Protein AF-A0A353BKC1-F1 (afdb_monomer)

Nearest PDB structures (foldseek):
  6fh1-assembly1_B  TM=9.713E-01  e=7.044E-13  Geobacillus stearothermophilus
  6tv6-assembly1_B-2  TM=9.587E-01  e=7.044E-13  Bacillus subtilis subsp. subtilis str. 168
  6fh3-assembly1_A  TM=9.580E-01  e=8.838E-13  Geobacillus stearothermophilus
  6fh3-assembly1_B  TM=9.416E-01  e=2.190E-12  Geobacillus stearothermophilus
  6tv6-assembly1_C-2  TM=9.578E-01  e=3.448E-12  Bacillus subtilis subsp. subtilis str. 168

Sequence (159 aa):
MKAMVQVGMTVRGLYGESSEVAGHLFQISNRTSLGSTELEIIESVERAGRHLLESEVRARETLMEQAGRETEDKVWRALGILGSARVLNSEEFLNLSSAVRMGLSLGLIQSPGLGVLNELLVLTQPAHLQLYCDQAMEARERDIKRAEIVRERIKGWIT

Secondary structure (DSSP, 8-state):
-HHHHHTTEEEEESSSSTT--GGG-EEEEE---SSS-HHHHHHHHHHHHHHHHHHHHHHHHHHHHHHHHHHHHHHHHHHHHHHH-SS--HHHHHHHHHHHHHHHHTT-S--S-THHHHHHHHHTSHHHHHHHHTS---HHHHHHHHHHHHHHHHTTS--

Structure (mmCIF, N/CA/C/O backbone):
data_AF-A0A353BKC1-F1
#
_entry.id   AF-A0A353BKC1-F1
#
loop_
_atom_site.group_PDB
_atom_site.id
_atom_site.type_symbol
_atom_site.label_atom_id
_atom_site.label_alt_id
_atom_site.label_comp_id
_atom_site.label_asym_id
_atom_site.label_entity_id
_atom_site.label_seq_id
_atom_site.pdbx_PDB_ins_code
_atom_site.Cartn_x
_atom_site.Cartn_y
_atom_site.Cartn_z
_atom_site.occupancy
_atom_site.B_iso_or_equiv
_atom_site.auth_seq_id
_atom_site.auth_comp_id
_atom_site.auth_asym_id
_atom_site.auth_atom_id
_atom_site.pdbx_PDB_model_num
ATOM 1 N N . MET A 1 1 ? -7.872 13.779 9.836 1.00 59.84 1 MET A N 1
ATOM 2 C CA . MET A 1 1 ? -6.516 13.824 10.441 1.00 59.84 1 MET A CA 1
ATOM 3 C C . MET A 1 1 ? -6.358 14.833 11.583 1.00 59.84 1 MET A C 1
ATOM 5 O O . MET A 1 1 ? -5.848 14.427 12.616 1.00 59.84 1 MET A O 1
ATOM 9 N N . LYS A 1 2 ? -6.817 16.096 11.482 1.00 62.69 2 LYS A N 1
ATOM 10 C CA . LYS A 1 2 ? -6.703 17.083 12.588 1.00 62.69 2 LYS A CA 1
ATOM 11 C C . LYS A 1 2 ? -7.303 16.611 13.926 1.00 62.69 2 LYS A C 1
ATOM 13 O O . LYS A 1 2 ? -6.714 16.866 14.968 1.00 62.69 2 LYS A O 1
ATOM 18 N N . ALA A 1 3 ? -8.402 15.853 13.880 1.00 69.62 3 ALA A N 1
ATOM 19 C CA . ALA A 1 3 ? -9.011 15.244 15.064 1.00 69.62 3 ALA A CA 1
ATOM 20 C C . ALA A 1 3 ? -8.051 14.306 15.824 1.00 69.62 3 ALA A C 1
ATOM 22 O O . ALA A 1 3 ? -8.040 14.324 17.043 1.00 69.62 3 ALA A O 1
ATOM 23 N N . MET A 1 4 ? -7.185 13.554 15.129 1.00 73.75 4 MET A N 1
ATOM 24 C CA . MET A 1 4 ? -6.221 12.636 15.762 1.00 73.75 4 MET A CA 1
ATOM 25 C C . MET A 1 4 ? -5.134 13.381 16.542 1.00 73.75 4 MET A C 1
ATOM 27 O O . MET A 1 4 ? -4.729 12.952 17.616 1.00 73.75 4 MET A O 1
ATOM 31 N N . VAL A 1 5 ? -4.709 14.541 16.037 1.00 73.06 5 VAL A N 1
ATOM 32 C CA . VAL A 1 5 ? -3.741 15.398 16.737 1.00 73.06 5 VAL A CA 1
ATOM 33 C C . VAL A 1 5 ? -4.344 15.964 18.027 1.00 73.06 5 VAL A C 1
ATOM 35 O O . VAL A 1 5 ? -3.637 16.099 19.021 1.00 73.06 5 VAL A O 1
ATOM 38 N N . GLN A 1 6 ? -5.652 16.245 18.038 1.00 68.06 6 GLN A N 1
ATOM 39 C CA . GLN A 1 6 ? -6.363 16.742 19.223 1.00 68.06 6 GLN A CA 1
ATOM 40 C C . GLN A 1 6 ? -6.519 15.680 20.322 1.00 68.06 6 GLN A C 1
ATOM 42 O O . GLN A 1 6 ? -6.541 16.043 21.493 1.00 68.06 6 GLN A O 1
ATOM 47 N N . VAL A 1 7 ? -6.556 14.388 19.975 1.00 71.94 7 VAL A N 1
ATOM 48 C CA . VAL A 1 7 ? -6.544 13.270 20.945 1.00 71.94 7 VAL A CA 1
ATOM 49 C C . VAL A 1 7 ? -5.134 12.743 21.257 1.00 71.94 7 VAL A C 1
ATOM 51 O O . VAL A 1 7 ? -4.974 11.630 21.746 1.00 71.94 7 VAL A O 1
ATOM 54 N N . GLY A 1 8 ? -4.089 13.539 21.001 1.00 77.19 8 GLY A N 1
ATOM 55 C CA . GLY A 1 8 ? -2.720 13.209 21.417 1.00 77.19 8 GLY A CA 1
ATOM 56 C C . GLY A 1 8 ? -2.015 12.158 20.554 1.00 77.19 8 GLY A C 1
ATOM 57 O O . GLY A 1 8 ? -1.004 11.594 20.980 1.00 77.19 8 GLY A O 1
ATOM 58 N N . MET A 1 9 ? -2.508 11.907 19.338 1.00 85.12 9 MET A N 1
ATOM 59 C CA . MET A 1 9 ? -1.874 11.003 18.377 1.00 85.12 9 MET A CA 1
ATOM 60 C C . MET A 1 9 ? -0.996 11.765 17.383 1.00 85.12 9 MET A C 1
ATOM 62 O O . MET A 1 9 ? -1.285 12.895 16.977 1.00 85.12 9 MET A O 1
ATOM 66 N N . THR A 1 10 ? 0.079 11.119 16.947 1.00 86.25 10 THR A N 1
ATOM 67 C CA . THR A 1 10 ? 0.912 11.565 15.830 1.00 86.25 10 THR A CA 1
ATOM 68 C C . THR A 1 10 ? 0.568 10.738 14.601 1.00 86.25 10 THR A C 1
ATOM 70 O O . THR A 1 10 ? 0.450 9.520 14.684 1.00 86.25 10 THR A O 1
ATOM 73 N N . VAL A 1 11 ? 0.396 11.405 13.460 1.00 86.12 11 VAL A N 1
ATOM 74 C CA . VAL A 1 11 ? 0.101 10.765 12.174 1.00 86.12 11 VAL A CA 1
ATOM 75 C C . VAL A 1 11 ? 1.206 11.137 11.195 1.00 86.12 11 VAL A C 1
ATOM 77 O O . VAL A 1 11 ? 1.494 12.323 11.026 1.00 86.12 11 VAL A O 1
ATOM 80 N N . ARG A 1 12 ? 1.821 10.138 10.560 1.00 85.00 12 ARG A N 1
ATOM 81 C CA . ARG A 1 12 ? 2.886 10.316 9.562 1.00 85.00 12 ARG A CA 1
ATOM 82 C C . ARG A 1 12 ? 2.658 9.388 8.371 1.00 85.00 12 ARG A C 1
ATOM 84 O O . ARG A 1 12 ? 2.126 8.297 8.545 1.00 85.00 12 ARG A O 1
ATOM 91 N N . GLY A 1 13 ? 3.069 9.800 7.173 1.00 85.81 13 GLY A N 1
ATOM 92 C CA . GLY A 1 13 ? 3.174 8.882 6.038 1.00 85.81 13 GLY A CA 1
ATOM 93 C C . GLY A 1 13 ? 4.199 7.781 6.308 1.00 85.81 13 GLY A C 1
ATOM 94 O O . GLY A 1 13 ? 5.264 8.053 6.861 1.00 85.81 13 GLY A O 1
ATOM 95 N N . LEU A 1 14 ? 3.864 6.545 5.945 1.00 84.88 14 LEU A N 1
ATOM 96 C CA . LEU A 1 14 ? 4.765 5.399 6.085 1.00 84.88 14 LEU A CA 1
ATOM 97 C C . LEU A 1 14 ? 5.839 5.387 4.988 1.00 84.88 14 LEU A C 1
ATOM 99 O O . LEU A 1 14 ? 6.981 5.022 5.247 1.00 84.88 14 LEU A O 1
ATOM 103 N N . TYR A 1 15 ? 5.463 5.808 3.780 1.00 81.69 15 TYR A N 1
ATOM 104 C CA . TYR A 1 15 ? 6.346 5.932 2.626 1.00 81.69 15 TYR A CA 1
ATOM 105 C C . TYR A 1 15 ? 6.275 7.349 2.049 1.00 81.69 15 TYR A C 1
ATOM 107 O O . TYR A 1 15 ? 5.244 8.017 2.159 1.00 81.69 15 TYR A O 1
ATOM 115 N N . GLY A 1 16 ? 7.365 7.770 1.408 1.00 70.81 16 GLY A N 1
ATOM 116 C CA . GLY A 1 16 ? 7.554 9.125 0.889 1.00 70.81 16 GLY A CA 1
ATOM 117 C C . GLY A 1 16 ? 8.585 9.914 1.696 1.00 70.81 16 GLY A C 1
ATOM 118 O O . GLY A 1 16 ? 8.870 9.609 2.858 1.00 70.81 16 GLY A O 1
ATOM 119 N N . GLU A 1 17 ? 9.172 10.922 1.058 1.00 63.47 17 GLU A N 1
ATOM 120 C CA . GLU A 1 17 ? 10.038 11.890 1.725 1.00 63.47 17 GLU A CA 1
ATOM 121 C C . GLU A 1 17 ? 9.201 13.108 2.151 1.00 63.47 17 GLU A C 1
ATOM 123 O O . GLU A 1 17 ? 8.350 13.598 1.414 1.00 63.47 17 GLU A O 1
ATOM 128 N N . SER A 1 18 ? 9.452 13.636 3.352 1.00 59.84 18 SER A N 1
ATOM 129 C CA . SER A 1 18 ? 8.775 14.838 3.873 1.00 59.84 18 SER A CA 1
ATOM 130 C C . SER A 1 18 ? 7.242 14.702 4.043 1.00 59.84 18 SER A C 1
ATOM 132 O O . SER A 1 18 ? 6.784 13.784 4.725 1.00 59.84 18 SER A O 1
ATOM 134 N N . SER A 1 19 ? 6.453 15.673 3.557 1.00 51.53 19 SER A N 1
ATOM 135 C CA . SER A 1 19 ? 5.002 15.803 3.787 1.00 51.53 19 SER A CA 1
ATOM 136 C C . SER A 1 19 ? 4.121 15.072 2.769 1.00 51.53 19 SER A C 1
ATOM 138 O O . SER A 1 19 ? 2.905 15.032 2.960 1.00 51.53 19 SER A O 1
ATOM 140 N N . GLU A 1 20 ? 4.695 14.526 1.696 1.00 63.66 20 GLU A N 1
ATOM 141 C CA . GLU A 1 20 ? 3.948 13.754 0.702 1.00 63.66 20 GLU A CA 1
ATOM 142 C C . GLU A 1 20 ? 3.862 12.289 1.130 1.00 63.66 20 GLU A C 1
ATOM 144 O O . GLU A 1 20 ? 4.868 11.625 1.380 1.00 63.66 20 GLU A O 1
ATOM 149 N N . VAL A 1 21 ? 2.633 11.788 1.264 1.00 74.75 21 VAL A N 1
ATOM 150 C CA . VAL A 1 21 ? 2.371 10.409 1.683 1.00 74.75 21 VAL A CA 1
ATOM 151 C C . VAL A 1 21 ? 2.160 9.550 0.446 1.00 74.75 21 VAL A C 1
ATOM 153 O O . VAL A 1 21 ? 1.062 9.515 -0.112 1.00 74.75 21 VAL A O 1
ATOM 156 N N . ALA A 1 22 ? 3.204 8.835 0.036 1.00 80.69 22 ALA A N 1
ATOM 157 C CA . ALA A 1 22 ? 3.135 7.938 -1.109 1.00 80.69 22 ALA A CA 1
ATOM 158 C C . ALA A 1 22 ? 2.288 6.695 -0.778 1.00 80.69 22 ALA A C 1
ATOM 160 O O . ALA A 1 22 ? 2.430 6.077 0.283 1.00 80.69 22 ALA A O 1
ATOM 161 N N . GLY A 1 23 ? 1.382 6.322 -1.685 1.00 83.12 23 GLY A N 1
ATOM 162 C CA . GLY A 1 23 ? 0.545 5.125 -1.557 1.00 83.12 23 GLY A CA 1
ATOM 163 C C . GLY A 1 23 ? -0.536 5.175 -0.471 1.00 83.12 23 GLY A C 1
ATOM 164 O O . GLY A 1 23 ? -1.130 4.141 -0.164 1.00 83.12 23 GLY A O 1
ATOM 165 N N . HIS A 1 24 ? -0.822 6.348 0.104 1.00 90.44 24 HIS A N 1
ATOM 166 C CA . HIS A 1 24 ? -1.856 6.540 1.135 1.00 90.44 24 HIS A CA 1
ATOM 167 C C . HIS A 1 24 ? -1.702 5.615 2.360 1.00 90.44 24 HIS A C 1
ATOM 169 O O . HIS A 1 24 ? -2.686 5.209 2.980 1.00 90.44 24 HIS A O 1
ATOM 175 N N . LEU A 1 25 ? -0.463 5.263 2.715 1.00 88.62 25 LEU A N 1
ATOM 176 C CA . LEU A 1 25 ? -0.153 4.456 3.894 1.00 88.62 25 LEU A CA 1
ATOM 177 C C . LEU A 1 25 ? 0.299 5.362 5.036 1.00 88.62 25 LEU A C 1
ATOM 179 O O . LEU A 1 25 ? 1.242 6.138 4.891 1.00 88.62 25 LEU A O 1
ATOM 183 N N . PHE A 1 26 ? -0.360 5.236 6.184 1.00 88.69 26 PHE A N 1
ATOM 184 C CA . PHE A 1 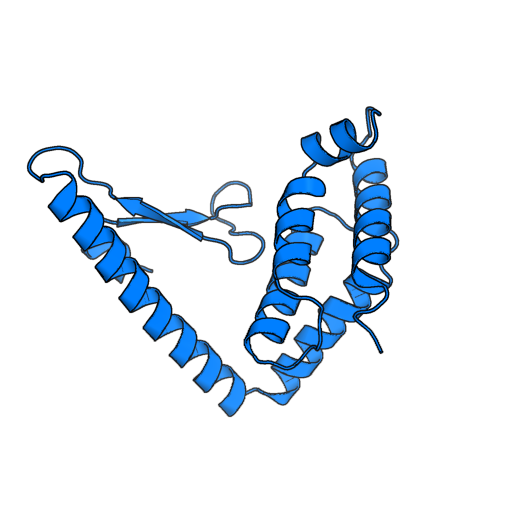26 ? -0.134 6.094 7.342 1.00 88.69 26 PHE A CA 1
ATOM 185 C C . PHE A 1 26 ? 0.262 5.269 8.564 1.00 88.69 26 PHE A C 1
ATOM 187 O O . PHE A 1 26 ? -0.289 4.198 8.813 1.00 88.69 26 PHE A O 1
ATOM 194 N N . GLN A 1 27 ? 1.186 5.809 9.349 1.00 88.81 27 GLN A N 1
ATOM 195 C CA . GLN A 1 27 ? 1.510 5.353 10.689 1.00 88.81 27 GLN A CA 1
ATOM 196 C C . GLN A 1 27 ? 0.853 6.285 11.705 1.00 88.81 27 GLN A C 1
ATOM 198 O O . GLN A 1 27 ? 0.970 7.510 11.612 1.00 88.81 27 GLN A O 1
ATOM 203 N N . ILE A 1 28 ? 0.181 5.689 12.686 1.00 88.25 28 ILE A N 1
ATOM 204 C CA . ILE A 1 28 ? -0.425 6.394 13.814 1.00 88.25 28 ILE A CA 1
ATOM 205 C C . ILE A 1 28 ? 0.276 5.910 15.078 1.00 88.25 28 ILE A C 1
ATOM 207 O O . ILE A 1 28 ? 0.411 4.704 15.283 1.00 88.25 28 ILE A O 1
ATOM 211 N N . SER A 1 29 ? 0.736 6.839 15.907 1.00 88.00 29 SER A N 1
ATOM 212 C CA . SER A 1 29 ? 1.437 6.533 17.155 1.00 88.00 29 SER A CA 1
ATOM 213 C C . SER A 1 29 ? 1.002 7.456 18.288 1.00 88.00 29 SER A C 1
ATOM 215 O O . SER A 1 29 ? 0.570 8.590 18.058 1.00 88.00 29 SER A O 1
ATOM 217 N N . ASN A 1 30 ? 1.135 6.986 19.529 1.00 89.50 30 ASN A N 1
ATOM 218 C CA . ASN A 1 30 ? 0.945 7.831 20.701 1.00 89.50 30 ASN A CA 1
ATOM 219 C C . ASN A 1 30 ? 2.047 8.897 20.771 1.00 89.50 30 ASN A C 1
ATOM 221 O O . ASN A 1 30 ? 3.202 8.651 20.420 1.00 89.50 30 ASN A O 1
ATOM 225 N N . ARG A 1 31 ? 1.693 10.097 21.238 1.00 81.81 31 ARG A N 1
ATOM 226 C CA . ARG A 1 31 ? 2.667 11.159 21.528 1.00 81.81 31 ARG A CA 1
ATOM 227 C C . ARG A 1 31 ? 3.066 11.207 23.005 1.00 81.81 31 ARG A C 1
ATOM 229 O O . ARG A 1 31 ? 4.171 11.639 23.317 1.00 81.81 31 ARG A O 1
ATOM 236 N N . THR A 1 32 ? 2.173 10.791 23.899 1.00 78.12 32 THR A N 1
ATOM 237 C CA . THR A 1 32 ? 2.363 10.876 25.354 1.00 78.12 32 THR A CA 1
ATOM 238 C C . THR A 1 32 ? 3.021 9.611 25.894 1.00 78.12 32 THR A C 1
ATOM 240 O O . THR A 1 32 ? 2.603 8.508 25.541 1.00 78.12 32 THR A O 1
ATOM 243 N N . SER A 1 33 ? 4.032 9.778 26.752 1.00 77.56 33 SER A N 1
ATOM 244 C CA . SER A 1 33 ? 4.756 8.682 27.416 1.00 77.56 33 SER A CA 1
ATOM 245 C C . SER A 1 33 ? 4.759 8.767 28.947 1.00 77.56 33 SER A C 1
ATOM 247 O O . SER A 1 33 ? 4.812 7.737 29.603 1.00 77.56 33 SER A O 1
ATOM 249 N N . LEU A 1 34 ? 4.697 9.967 29.532 1.00 82.56 34 LEU A N 1
ATOM 250 C CA . LEU A 1 34 ? 4.664 10.172 30.984 1.00 82.56 34 LEU A CA 1
ATOM 251 C C . LEU A 1 34 ? 3.256 10.554 31.443 1.00 82.56 34 LEU A C 1
ATOM 253 O O . LEU A 1 34 ? 2.583 11.343 30.782 1.00 82.56 34 LEU A O 1
ATOM 257 N N . GLY A 1 35 ? 2.843 10.041 32.605 1.00 86.00 35 GLY A N 1
ATOM 258 C CA . GLY A 1 35 ? 1.539 10.351 33.205 1.00 86.00 35 GLY A CA 1
ATOM 259 C C . GLY A 1 35 ? 0.371 9.518 32.670 1.00 86.00 35 GLY A C 1
ATOM 260 O O . GLY A 1 35 ? -0.778 9.840 32.955 1.00 86.00 35 GLY A O 1
ATOM 261 N N . SER A 1 36 ? 0.651 8.457 31.913 1.00 85.62 36 SER A N 1
ATOM 262 C CA . SER A 1 36 ? -0.326 7.447 31.497 1.00 85.62 36 SER A CA 1
ATOM 263 C C . SER A 1 36 ? 0.322 6.071 31.574 1.00 85.62 36 SER A C 1
ATOM 265 O O . SER A 1 36 ? 1.512 5.931 31.292 1.00 85.62 36 SER A O 1
ATOM 267 N N . THR A 1 37 ? -0.451 5.071 31.968 1.00 92.19 37 THR A N 1
ATOM 268 C CA . THR A 1 37 ? -0.025 3.668 31.943 1.00 92.19 37 THR A CA 1
ATOM 269 C C . THR A 1 37 ? 0.028 3.149 30.506 1.00 92.19 37 THR A C 1
ATOM 271 O O . THR A 1 37 ? -0.653 3.667 29.616 1.00 92.19 37 THR A O 1
ATOM 274 N N . GLU A 1 38 ? 0.798 2.092 30.256 1.00 91.94 38 GLU A N 1
ATOM 275 C CA . GLU A 1 38 ? 0.861 1.455 28.938 1.00 91.94 38 GLU A CA 1
ATOM 276 C C . GLU A 1 38 ? -0.517 0.963 28.478 1.00 91.94 38 GLU A C 1
ATOM 278 O O . GLU A 1 38 ? -0.842 1.069 27.297 1.00 91.94 38 GLU A O 1
ATOM 283 N N . LEU A 1 39 ? -1.350 0.485 29.409 1.00 93.44 39 LEU A N 1
ATOM 284 C CA . LEU A 1 39 ? -2.708 0.038 29.109 1.00 93.44 39 LEU A CA 1
ATOM 285 C C . LEU A 1 39 ? -3.580 1.193 28.595 1.00 93.44 39 LEU A C 1
ATOM 287 O O . LEU A 1 39 ? -4.211 1.065 27.549 1.00 93.44 39 LEU A O 1
ATOM 291 N N . GLU A 1 40 ? -3.559 2.345 29.269 1.00 90.50 40 GLU A N 1
ATOM 292 C CA . GLU A 1 40 ? -4.298 3.539 28.834 1.00 90.50 40 GLU A CA 1
ATOM 293 C C . GLU A 1 40 ? -3.822 4.042 27.464 1.00 90.50 40 GLU A C 1
ATOM 295 O O . GLU A 1 40 ? -4.628 4.496 26.644 1.00 90.50 40 GLU A O 1
ATOM 300 N N . ILE A 1 41 ? -2.515 3.951 27.196 1.00 90.38 41 ILE A N 1
ATOM 301 C CA . ILE A 1 41 ? -1.934 4.310 25.899 1.00 90.38 41 ILE A CA 1
ATOM 302 C C . ILE A 1 41 ? -2.455 3.372 24.806 1.00 90.38 41 ILE A C 1
ATOM 304 O O . ILE A 1 41 ? -2.912 3.859 23.768 1.00 90.38 41 ILE A O 1
ATOM 308 N N . ILE A 1 42 ? -2.419 2.056 25.035 1.00 91.81 42 ILE A N 1
ATOM 309 C CA . ILE A 1 42 ? -2.917 1.050 24.088 1.00 91.81 42 ILE A CA 1
ATOM 310 C C . ILE A 1 42 ? -4.397 1.299 23.792 1.00 91.81 42 ILE A C 1
ATOM 312 O O . ILE A 1 42 ? -4.761 1.462 22.628 1.00 91.81 42 ILE A O 1
ATOM 316 N N . GLU A 1 43 ? -5.232 1.440 24.823 1.00 91.12 43 GLU A N 1
ATOM 317 C CA . GLU A 1 43 ? -6.660 1.718 24.651 1.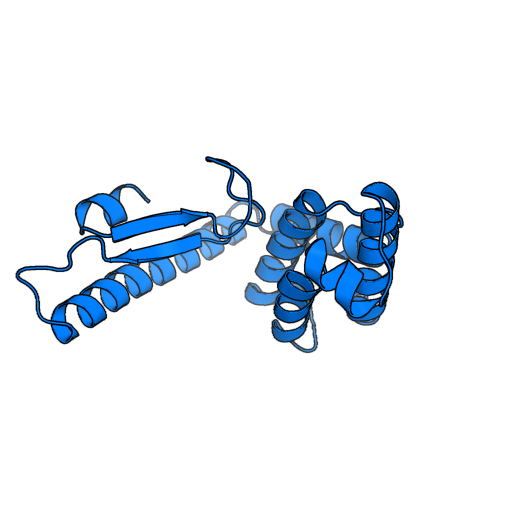00 91.12 43 GLU A CA 1
ATOM 318 C C . GLU A 1 43 ? -6.911 3.008 23.861 1.00 91.12 43 GLU A C 1
ATOM 320 O O . GLU A 1 43 ? -7.822 3.086 23.034 1.00 91.12 43 GLU A O 1
ATOM 325 N N . SER A 1 44 ? -6.109 4.047 24.100 1.00 88.50 44 SER A N 1
ATOM 326 C CA . SER A 1 44 ? -6.217 5.311 23.376 1.00 88.50 44 SER A CA 1
ATOM 327 C C . SER A 1 44 ? -5.909 5.141 21.885 1.00 88.50 44 SER A C 1
ATOM 329 O O . SER A 1 44 ? -6.668 5.621 21.036 1.00 88.50 44 SER A O 1
ATOM 331 N N . VAL A 1 45 ? -4.834 4.417 21.552 1.00 90.56 45 VAL A N 1
ATOM 332 C CA . VAL A 1 45 ? -4.452 4.120 20.162 1.00 90.56 45 VAL A CA 1
ATOM 333 C C . VAL A 1 45 ? -5.511 3.250 19.483 1.00 90.56 45 VAL A C 1
ATOM 335 O O . VAL A 1 45 ? -5.896 3.538 18.349 1.00 90.56 45 VAL A O 1
ATOM 338 N N . GLU A 1 46 ? -6.044 2.239 20.170 1.00 92.06 46 GLU A N 1
ATOM 339 C CA . GLU A 1 46 ? -7.112 1.381 19.647 1.00 92.06 46 GLU A CA 1
ATOM 340 C C . GLU A 1 46 ? -8.400 2.163 19.362 1.00 92.06 46 GLU A C 1
ATOM 342 O O . GLU A 1 46 ? -8.997 2.004 18.292 1.00 92.06 46 GLU A O 1
ATOM 347 N N . ARG A 1 47 ? -8.819 3.050 20.277 1.00 90.50 47 ARG A N 1
ATOM 348 C CA . ARG A 1 47 ? -9.978 3.936 20.065 1.00 90.50 47 ARG A CA 1
ATOM 349 C C . ARG A 1 47 ? -9.773 4.837 18.849 1.00 90.50 47 ARG A C 1
ATOM 351 O O . ARG A 1 47 ? -10.662 4.941 18.004 1.00 90.50 47 ARG A O 1
ATOM 358 N N . ALA A 1 48 ? -8.598 5.453 18.730 1.00 89.69 48 ALA A N 1
ATOM 359 C CA . ALA A 1 48 ? -8.250 6.287 17.583 1.00 89.69 48 ALA A CA 1
ATOM 360 C C . ALA A 1 48 ? -8.278 5.491 16.265 1.00 89.69 48 ALA A C 1
ATOM 362 O O . ALA A 1 48 ? -8.873 5.940 15.281 1.00 89.69 48 ALA A O 1
ATOM 363 N N . GLY A 1 49 ? -7.694 4.289 16.259 1.00 91.12 49 GLY A N 1
ATOM 364 C CA . GLY A 1 49 ? -7.698 3.385 15.111 1.00 91.12 49 GLY A CA 1
ATOM 365 C C . GLY A 1 49 ? -9.109 2.987 14.679 1.00 91.12 49 GLY A C 1
ATOM 366 O O . GLY A 1 49 ? -9.427 3.052 13.492 1.00 91.12 49 GLY A O 1
ATOM 367 N N . ARG A 1 50 ? -9.988 2.660 15.635 1.00 92.31 50 ARG A N 1
ATOM 368 C CA . ARG A 1 50 ? -11.390 2.313 15.361 1.00 92.31 50 ARG A CA 1
ATOM 369 C C . ARG A 1 50 ? -12.155 3.466 14.717 1.00 92.31 50 ARG A C 1
ATOM 371 O O . ARG A 1 50 ? -12.813 3.261 13.702 1.00 92.31 50 ARG A O 1
ATOM 378 N N . HIS A 1 51 ? -12.020 4.682 15.243 1.00 90.50 51 HIS A N 1
ATOM 379 C CA . HIS A 1 51 ? -12.670 5.855 14.654 1.00 90.50 51 HIS A CA 1
ATOM 380 C C . HIS A 1 51 ? -12.183 6.159 13.235 1.00 90.50 51 HIS A C 1
ATOM 382 O O . HIS A 1 51 ? -12.973 6.557 12.378 1.00 90.50 51 HIS A O 1
ATOM 388 N N . LEU A 1 52 ? -10.889 5.973 12.964 1.00 91.81 52 LEU A N 1
ATOM 389 C CA . LEU A 1 52 ? -10.353 6.138 11.615 1.00 91.81 52 LEU A CA 1
ATOM 390 C C . LEU A 1 52 ? -10.880 5.072 10.661 1.00 91.81 52 LEU A C 1
ATOM 392 O O . LEU A 1 52 ? -11.259 5.418 9.546 1.00 91.81 52 LEU A O 1
ATOM 396 N N . LEU A 1 53 ? -10.949 3.817 11.108 1.00 93.31 53 LEU A N 1
ATOM 397 C CA . LEU A 1 53 ? -11.523 2.727 10.327 1.00 93.31 53 LEU A CA 1
ATOM 398 C C . LEU A 1 53 ? -12.984 3.022 9.963 1.00 93.31 53 LEU A C 1
ATOM 400 O O . LEU A 1 53 ? -13.348 2.945 8.797 1.00 93.31 53 LEU A O 1
ATOM 404 N N . GLU A 1 54 ? -13.804 3.426 10.934 1.00 94.62 54 GLU A N 1
ATOM 405 C CA . GLU A 1 54 ? -15.205 3.798 10.695 1.00 94.62 54 GLU A CA 1
ATOM 406 C C . GLU A 1 54 ? -15.334 4.959 9.701 1.00 94.62 54 GLU A C 1
ATOM 408 O O . GLU A 1 54 ? -16.182 4.930 8.808 1.00 94.62 54 GLU A O 1
ATOM 413 N N . SER A 1 55 ? -14.489 5.984 9.834 1.00 93.44 55 SER A N 1
ATOM 414 C CA . SER A 1 55 ? -14.499 7.132 8.925 1.00 93.44 55 SER A CA 1
ATOM 415 C C . SER A 1 55 ? -14.079 6.752 7.506 1.00 93.44 55 SER A C 1
ATOM 417 O O . SER A 1 55 ? -14.610 7.313 6.550 1.00 93.44 55 SER A O 1
ATOM 419 N N . GLU A 1 56 ? -13.114 5.849 7.367 1.00 94.62 56 GLU A N 1
ATOM 420 C CA . GLU A 1 56 ? -12.586 5.412 6.079 1.00 94.62 56 GLU A CA 1
ATOM 421 C C . GLU A 1 56 ? -13.574 4.484 5.357 1.00 94.62 56 GLU A C 1
ATOM 423 O O . GLU A 1 56 ? -13.805 4.672 4.164 1.00 94.62 56 GLU A O 1
ATOM 428 N N . VAL A 1 57 ? -14.256 3.591 6.084 1.00 95.38 57 VAL A N 1
ATOM 429 C CA . VAL A 1 57 ? -15.345 2.765 5.537 1.00 95.38 57 VAL A CA 1
ATOM 430 C C . VAL A 1 57 ? -16.471 3.646 4.990 1.00 95.38 57 VAL A C 1
ATOM 432 O O . VAL A 1 57 ? -16.845 3.494 3.830 1.00 95.38 57 VAL A O 1
ATOM 435 N N . ARG A 1 58 ? -16.938 4.642 5.757 1.00 95.94 58 ARG A N 1
ATOM 436 C CA . ARG A 1 58 ? -17.968 5.588 5.280 1.00 95.94 58 ARG A CA 1
ATOM 437 C C . ARG A 1 58 ? -17.509 6.398 4.068 1.00 95.94 58 ARG A C 1
ATOM 439 O O . ARG A 1 58 ? -18.302 6.692 3.175 1.00 95.94 58 ARG A O 1
ATOM 446 N N . ALA A 1 59 ? -16.232 6.782 4.032 1.00 94.88 59 ALA A N 1
ATOM 447 C CA . ALA A 1 59 ? -15.666 7.495 2.892 1.00 94.88 59 ALA A CA 1
ATOM 448 C C . ALA A 1 59 ? -15.647 6.613 1.634 1.00 94.88 59 ALA A C 1
ATOM 450 O O . ALA A 1 59 ? -15.978 7.103 0.555 1.00 94.88 59 ALA A O 1
ATOM 451 N N . ARG A 1 60 ? -15.321 5.320 1.768 1.00 95.00 60 ARG A N 1
ATOM 452 C CA . ARG A 1 60 ? -15.405 4.340 0.675 1.00 95.00 60 ARG A CA 1
ATOM 453 C C . ARG A 1 60 ? -16.836 4.155 0.175 1.00 95.00 60 ARG A C 1
ATOM 455 O O . ARG A 1 60 ? -17.043 4.171 -1.033 1.00 95.00 60 ARG A O 1
ATOM 462 N N . GLU A 1 61 ? -17.809 4.031 1.074 1.00 95.44 61 GLU A N 1
ATOM 463 C CA . GLU A 1 61 ? -19.234 3.936 0.717 1.00 95.44 61 GLU A CA 1
ATOM 464 C C . GLU A 1 61 ? -19.685 5.168 -0.078 1.00 95.44 61 GLU A C 1
ATOM 466 O O . GLU A 1 61 ? -20.162 5.043 -1.204 1.00 95.44 61 GLU A O 1
ATOM 471 N N . THR A 1 62 ? -19.407 6.364 0.448 1.00 96.38 62 THR A N 1
ATOM 472 C CA . THR A 1 62 ? -19.737 7.637 -0.214 1.00 96.38 62 THR A CA 1
ATOM 473 C C . THR A 1 62 ? -19.065 7.755 -1.587 1.00 96.38 62 THR A C 1
ATOM 475 O O . THR A 1 62 ? -19.682 8.207 -2.551 1.00 96.38 62 THR A O 1
ATOM 478 N N . LEU A 1 63 ? -17.798 7.339 -1.701 1.00 95.25 63 LEU A N 1
ATOM 479 C CA . LEU A 1 63 ? -17.060 7.350 -2.964 1.00 95.25 63 LEU A CA 1
ATOM 480 C C . LEU A 1 63 ? -17.716 6.435 -4.006 1.00 95.25 63 LEU A C 1
ATOM 482 O O . LEU A 1 63 ? -17.834 6.823 -5.167 1.00 95.25 63 LEU A O 1
ATOM 486 N N . MET A 1 64 ? -18.160 5.245 -3.599 1.00 95.88 64 MET A N 1
ATOM 487 C CA . MET A 1 64 ? -18.826 4.303 -4.497 1.00 95.88 64 MET A CA 1
ATOM 488 C C . MET A 1 64 ? -20.218 4.776 -4.921 1.00 95.88 64 MET A C 1
ATOM 490 O O . MET A 1 64 ? -20.595 4.574 -6.074 1.00 95.88 64 MET A O 1
ATOM 494 N N . GLU A 1 65 ? -20.958 5.446 -4.037 1.00 96.81 65 GLU A N 1
ATOM 495 C CA . GLU A 1 65 ? -22.253 6.054 -4.366 1.00 96.81 65 GLU A CA 1
ATOM 496 C C . GLU A 1 65 ? -22.117 7.207 -5.368 1.00 96.81 65 GLU A C 1
ATOM 498 O O . GLU A 1 65 ? -22.915 7.325 -6.297 1.00 96.81 65 GLU A O 1
ATOM 503 N N . GLN A 1 66 ? -21.107 8.062 -5.190 1.00 96.62 66 GLN A N 1
ATOM 504 C CA . GLN A 1 66 ? -20.947 9.283 -5.984 1.00 96.62 66 GLN A CA 1
ATOM 505 C C . GLN A 1 66 ? -20.162 9.072 -7.283 1.00 96.62 66 GLN A C 1
ATOM 507 O O . GLN A 1 66 ? -20.408 9.777 -8.258 1.00 96.62 66 GLN A O 1
ATOM 512 N N . ALA A 1 67 ? -19.199 8.150 -7.288 1.00 95.56 67 ALA A N 1
ATOM 513 C CA . ALA A 1 67 ? -18.221 7.990 -8.362 1.00 95.56 67 ALA A CA 1
ATOM 514 C C . ALA A 1 67 ? -17.796 6.522 -8.548 1.00 95.56 67 ALA A C 1
ATOM 516 O O . ALA A 1 67 ? -16.619 6.226 -8.779 1.00 95.56 67 ALA A O 1
ATOM 517 N N . GLY A 1 68 ? -18.728 5.577 -8.391 1.00 96.19 68 GLY A N 1
ATOM 518 C CA . GLY A 1 68 ? -18.425 4.144 -8.432 1.00 96.19 68 GLY A CA 1
ATOM 519 C C . GLY A 1 68 ? -17.775 3.687 -9.740 1.00 96.19 68 GLY A C 1
ATOM 520 O O . GLY A 1 68 ? -16.766 2.985 -9.701 1.00 96.19 68 GLY A O 1
ATOM 521 N N . ARG A 1 69 ? -18.282 4.138 -10.897 1.00 96.25 69 ARG A N 1
ATOM 522 C CA . ARG A 1 69 ? -17.738 3.758 -12.217 1.00 96.25 69 ARG A CA 1
ATOM 523 C C . ARG A 1 69 ? -16.347 4.335 -12.457 1.00 96.25 69 ARG A C 1
ATOM 525 O O . ARG A 1 69 ? -15.471 3.655 -12.978 1.00 96.25 69 ARG A O 1
ATOM 532 N N . GLU A 1 70 ? -16.128 5.583 -12.066 1.00 97.12 70 GLU A N 1
ATOM 533 C CA . GLU A 1 70 ? -14.838 6.260 -12.165 1.00 97.12 70 GLU A CA 1
ATOM 534 C C . GLU A 1 70 ? -13.814 5.635 -11.217 1.00 97.12 70 GLU A C 1
ATOM 536 O O . GLU A 1 70 ? -12.631 5.540 -11.543 1.00 97.12 70 GLU A O 1
ATOM 541 N N . THR A 1 71 ? -14.261 5.209 -10.037 1.00 96.25 71 THR A N 1
ATOM 542 C CA . THR A 1 71 ? -13.432 4.496 -9.064 1.00 96.25 71 THR A CA 1
ATOM 543 C C . THR A 1 71 ? -13.024 3.132 -9.607 1.00 96.25 71 THR A C 1
ATOM 545 O O . THR A 1 71 ? -11.843 2.792 -9.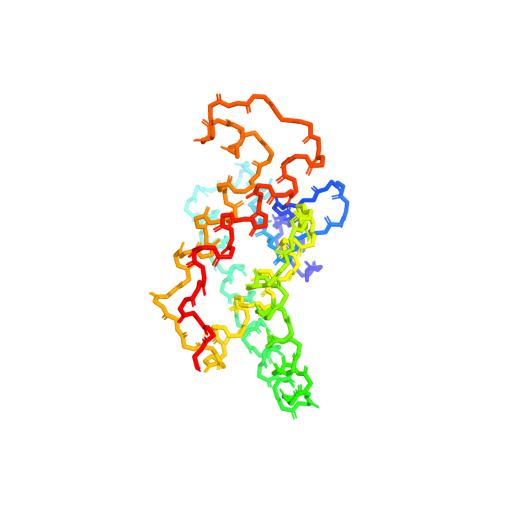564 1.00 96.25 71 THR A O 1
ATOM 548 N N . GLU A 1 72 ? -13.967 2.389 -10.183 1.00 96.31 72 GLU A N 1
ATOM 549 C CA . GLU A 1 72 ? -13.711 1.113 -10.845 1.00 96.31 72 GLU A CA 1
ATOM 550 C C . GLU A 1 72 ? -12.731 1.257 -12.021 1.00 96.31 72 GLU A C 1
ATOM 552 O O . GLU A 1 72 ? -11.725 0.547 -12.060 1.00 96.31 72 GLU A O 1
ATOM 557 N N . ASP A 1 73 ? -12.935 2.225 -12.921 1.00 97.38 73 ASP A N 1
ATOM 558 C CA . ASP A 1 73 ? -12.010 2.489 -14.035 1.00 97.38 73 ASP A CA 1
ATOM 559 C C . ASP A 1 73 ? -10.596 2.826 -13.534 1.00 97.38 73 ASP A C 1
ATOM 561 O O . ASP A 1 73 ? -9.609 2.279 -14.029 1.00 97.38 73 ASP A O 1
ATOM 565 N N . LYS A 1 74 ? -10.466 3.666 -12.498 1.00 96.50 74 LYS A N 1
ATOM 566 C CA . LYS A 1 74 ? -9.161 3.989 -11.894 1.00 96.50 74 LYS A CA 1
ATOM 567 C C . LYS A 1 74 ? -8.463 2.757 -11.323 1.00 96.50 74 LYS A C 1
ATOM 569 O O . LYS A 1 74 ? -7.256 2.601 -11.513 1.00 96.50 74 LYS A O 1
ATOM 574 N N . VAL A 1 75 ? -9.206 1.897 -10.632 1.00 96.25 75 VAL A N 1
ATOM 575 C CA . VAL A 1 75 ? -8.700 0.643 -10.061 1.00 96.25 75 VAL A CA 1
ATOM 576 C C . VAL A 1 75 ? -8.192 -0.286 -11.168 1.00 96.25 75 VAL A C 1
ATOM 578 O O . VAL A 1 75 ? -7.059 -0.767 -11.090 1.00 96.25 75 VAL A O 1
ATOM 581 N N . TRP A 1 76 ? -8.979 -0.489 -12.227 1.00 96.12 76 TRP A N 1
ATOM 582 C CA . TRP A 1 76 ? -8.601 -1.347 -13.352 1.00 96.12 76 TRP A CA 1
ATOM 583 C C . TRP A 1 76 ? -7.444 -0.782 -14.170 1.00 96.12 76 TRP A C 1
ATOM 585 O O . TRP A 1 76 ? -6.549 -1.533 -14.557 1.00 96.12 76 TRP A O 1
ATOM 595 N N . ARG A 1 77 ? -7.391 0.538 -14.380 1.00 97.12 77 ARG A N 1
ATOM 596 C CA . ARG A 1 77 ? -6.228 1.199 -14.989 1.00 97.12 77 ARG A CA 1
ATOM 597 C C . ARG A 1 77 ? -4.972 0.970 -14.169 1.00 97.12 77 ARG A C 1
ATOM 599 O O . ARG A 1 77 ? -3.939 0.629 -14.739 1.00 97.12 77 ARG A O 1
ATOM 606 N N . ALA A 1 78 ? -5.055 1.117 -12.847 1.00 96.81 78 ALA A N 1
ATOM 607 C CA . ALA A 1 78 ? -3.911 0.882 -11.982 1.00 96.81 78 ALA A CA 1
ATOM 608 C C . ALA A 1 78 ? -3.424 -0.569 -12.072 1.00 96.81 78 ALA A C 1
ATOM 610 O O . ALA A 1 78 ? -2.229 -0.803 -12.257 1.00 96.81 78 ALA A O 1
ATOM 611 N N . LEU A 1 79 ? -4.346 -1.535 -12.033 1.00 95.38 79 LEU A N 1
ATOM 612 C CA . LEU A 1 79 ? -4.021 -2.949 -12.202 1.00 95.38 79 LEU A CA 1
ATOM 613 C C . LEU A 1 79 ? -3.403 -3.235 -13.579 1.00 95.38 79 LEU A C 1
ATOM 615 O O . LEU A 1 79 ? -2.387 -3.924 -13.666 1.00 95.38 79 LEU A O 1
ATOM 619 N N . GLY A 1 80 ? -3.967 -2.669 -14.646 1.00 95.69 80 GLY A N 1
ATOM 620 C CA . GLY A 1 80 ? -3.462 -2.821 -16.009 1.00 95.69 80 GLY A CA 1
ATOM 621 C C . GLY A 1 80 ? -2.055 -2.251 -16.184 1.00 95.69 80 GLY A C 1
ATOM 622 O O . GLY A 1 80 ? -1.201 -2.898 -16.797 1.00 95.69 80 GLY A O 1
ATOM 623 N N . ILE A 1 81 ? -1.776 -1.079 -15.603 1.00 97.31 81 ILE A N 1
ATOM 624 C CA . ILE A 1 81 ? -0.431 -0.490 -15.604 1.00 97.31 81 ILE A CA 1
ATOM 625 C C . ILE A 1 81 ? 0.527 -1.404 -14.844 1.00 97.31 81 ILE A C 1
ATOM 627 O O . ILE A 1 81 ? 1.541 -1.798 -15.410 1.00 97.31 81 ILE A O 1
ATOM 631 N N . LEU A 1 82 ? 0.202 -1.827 -13.618 1.00 96.31 82 LEU A N 1
ATOM 632 C CA . LEU A 1 82 ? 1.076 -2.733 -12.864 1.00 96.31 82 LEU A CA 1
ATOM 633 C C . LEU A 1 82 ? 1.330 -4.049 -13.617 1.00 96.31 82 LEU A C 1
ATOM 635 O O . LEU A 1 82 ? 2.439 -4.577 -13.564 1.00 96.31 82 LEU A O 1
ATOM 639 N N . GLY A 1 83 ? 0.327 -4.569 -14.334 1.00 95.38 83 GLY A N 1
ATOM 640 C CA . GLY A 1 83 ? 0.415 -5.824 -15.086 1.00 95.38 83 GLY A CA 1
ATOM 641 C C . GLY A 1 83 ? 1.186 -5.722 -16.407 1.00 95.38 83 GLY A C 1
ATOM 642 O O . GLY A 1 83 ? 1.595 -6.742 -16.962 1.00 95.38 83 GLY A O 1
ATOM 643 N N . SER A 1 84 ? 1.440 -4.511 -16.913 1.00 96.25 84 SER A N 1
ATOM 644 C CA . SER A 1 84 ? 2.046 -4.296 -18.237 1.00 96.25 84 SER A CA 1
ATOM 645 C C . SER A 1 84 ? 3.260 -3.361 -18.258 1.00 96.25 84 SER A C 1
ATOM 647 O O . SER A 1 84 ? 4.059 -3.441 -19.196 1.00 96.25 84 SER A O 1
ATOM 649 N N . ALA A 1 85 ? 3.471 -2.539 -17.230 1.00 97.19 85 ALA A N 1
ATOM 650 C CA . ALA A 1 85 ? 4.562 -1.569 -17.141 1.00 97.19 85 ALA A CA 1
ATOM 651 C C . ALA A 1 85 ? 5.921 -2.238 -17.363 1.00 97.19 85 ALA A C 1
ATOM 653 O O . ALA A 1 85 ? 6.136 -3.346 -16.890 1.00 97.19 85 ALA A O 1
ATOM 654 N N . ARG A 1 86 ? 6.851 -1.591 -18.075 1.00 97.88 86 ARG A N 1
ATOM 655 C CA . ARG A 1 86 ? 8.233 -2.089 -18.293 1.00 97.88 86 ARG A CA 1
ATOM 656 C C . ARG A 1 86 ? 9.284 -1.345 -17.478 1.00 97.88 86 ARG A C 1
ATOM 658 O O . ARG A 1 86 ? 10.367 -1.872 -17.259 1.00 97.88 86 ARG A O 1
ATOM 665 N N . VAL A 1 87 ? 8.932 -0.154 -17.021 1.00 97.75 87 VAL A N 1
ATOM 666 C CA . VAL A 1 87 ? 9.686 0.685 -16.099 1.00 97.75 87 VAL A CA 1
ATOM 667 C C . VAL A 1 87 ? 8.654 1.185 -15.103 1.00 97.75 87 VAL A C 1
ATOM 669 O O . VAL A 1 87 ? 7.588 1.625 -15.528 1.00 97.75 87 VAL A O 1
ATOM 672 N N . LEU A 1 88 ? 8.930 1.046 -13.813 1.00 97.38 88 LEU A N 1
ATOM 673 C CA . LEU A 1 88 ? 7.998 1.431 -12.762 1.00 97.38 88 LEU A CA 1
ATOM 674 C C . LEU A 1 88 ? 8.799 1.977 -11.590 1.00 97.38 88 L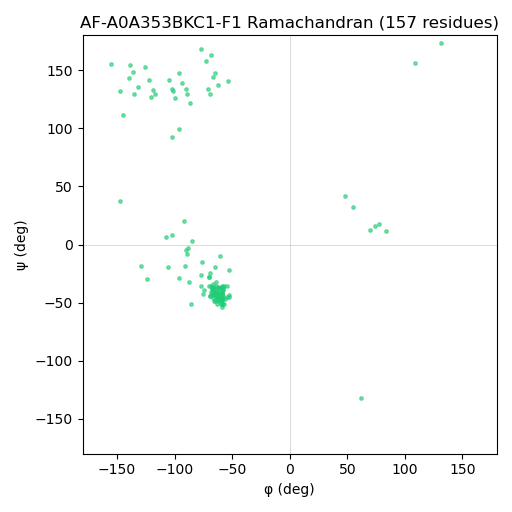EU A C 1
ATOM 676 O O . LEU A 1 88 ? 9.512 1.211 -10.939 1.00 97.38 88 LEU A O 1
ATOM 680 N N . ASN A 1 89 ? 8.698 3.277 -11.324 1.00 95.44 89 ASN A N 1
ATOM 681 C CA . ASN A 1 89 ? 9.416 3.888 -10.206 1.00 95.44 89 ASN A CA 1
ATOM 682 C C . ASN A 1 89 ? 8.732 3.581 -8.855 1.00 95.44 89 ASN A C 1
ATOM 684 O O . ASN A 1 89 ? 7.623 3.042 -8.809 1.00 95.44 89 ASN A O 1
ATOM 688 N N . SER A 1 90 ? 9.411 3.873 -7.740 1.00 93.88 90 SER A N 1
ATOM 689 C CA . SER A 1 90 ? 8.907 3.543 -6.397 1.00 93.88 90 SER A CA 1
ATOM 690 C C . SER A 1 90 ? 7.593 4.248 -6.057 1.00 93.88 90 SER A C 1
ATOM 692 O O . SER A 1 90 ? 6.688 3.624 -5.512 1.00 93.88 90 SER A O 1
ATOM 694 N N . GLU A 1 91 ? 7.484 5.541 -6.356 1.00 92.19 91 GLU A N 1
ATOM 695 C CA . GLU A 1 91 ? 6.315 6.352 -6.006 1.00 92.19 91 GLU A CA 1
ATOM 696 C C . GLU A 1 91 ? 5.087 5.942 -6.826 1.00 92.19 91 GLU A C 1
ATOM 698 O O . GLU A 1 91 ? 4.001 5.728 -6.286 1.00 92.19 91 GLU A O 1
ATOM 703 N N . GLU A 1 92 ? 5.284 5.742 -8.127 1.00 94.69 92 GLU A N 1
ATOM 704 C CA . GLU A 1 92 ? 4.269 5.252 -9.048 1.00 94.69 92 GLU A CA 1
ATOM 705 C C . GLU A 1 92 ? 3.754 3.880 -8.605 1.00 94.69 92 GLU A C 1
ATOM 707 O O . GLU A 1 92 ? 2.545 3.681 -8.485 1.00 94.69 92 GLU A O 1
ATOM 712 N N . PHE A 1 93 ? 4.655 2.954 -8.259 1.00 95.88 93 PHE A N 1
ATOM 713 C CA . PHE A 1 93 ? 4.264 1.660 -7.705 1.00 95.88 93 PHE A CA 1
ATOM 714 C C . PHE A 1 93 ? 3.425 1.805 -6.425 1.00 95.88 93 PHE A C 1
ATOM 716 O O . PHE A 1 93 ? 2.389 1.148 -6.297 1.00 95.88 93 PHE A O 1
ATOM 723 N N . LEU A 1 94 ? 3.829 2.664 -5.484 1.00 94.62 94 LEU A N 1
ATOM 724 C CA . LEU A 1 94 ? 3.091 2.890 -4.236 1.00 94.62 94 LEU A CA 1
ATOM 725 C C . LEU A 1 94 ? 1.680 3.433 -4.502 1.00 94.62 94 LEU A C 1
ATOM 727 O O . LEU A 1 94 ? 0.708 2.938 -3.931 1.00 94.62 94 LEU A O 1
ATOM 731 N N . ASN A 1 95 ? 1.540 4.400 -5.405 1.00 93.88 95 ASN A N 1
ATOM 732 C CA . ASN A 1 95 ? 0.247 5.002 -5.730 1.00 93.88 95 ASN A CA 1
ATOM 733 C C . ASN A 1 95 ? -0.677 4.024 -6.473 1.00 93.88 95 ASN A C 1
ATOM 735 O O . ASN A 1 95 ? -1.848 3.879 -6.110 1.00 93.88 95 ASN A O 1
ATOM 739 N N . LEU A 1 96 ? -0.156 3.295 -7.462 1.00 95.81 96 LEU A N 1
ATOM 740 C CA . LEU A 1 96 ? -0.931 2.300 -8.207 1.00 95.81 96 LEU A CA 1
ATOM 741 C C . LEU A 1 96 ? -1.327 1.111 -7.320 1.00 95.81 96 LEU A C 1
ATOM 743 O O . LEU A 1 96 ? -2.477 0.674 -7.351 1.00 95.81 96 LEU A O 1
ATOM 747 N N . SER A 1 97 ? -0.412 0.608 -6.487 1.00 94.81 97 SER A N 1
ATOM 748 C CA . SER A 1 97 ? -0.709 -0.490 -5.554 1.00 94.81 97 SER A CA 1
ATOM 749 C C . SER A 1 97 ? -1.745 -0.092 -4.500 1.00 94.81 97 SER A C 1
ATOM 751 O O . SER A 1 97 ? -2.568 -0.923 -4.115 1.00 94.81 97 SER A O 1
ATOM 753 N N . SER A 1 98 ? -1.770 1.178 -4.087 1.00 94.81 98 SER A N 1
ATOM 754 C CA . SER A 1 98 ? -2.812 1.738 -3.221 1.00 94.81 98 SER A CA 1
ATOM 755 C C . SER A 1 98 ? -4.197 1.676 -3.873 1.00 94.81 98 SER A C 1
ATOM 757 O O . SER A 1 98 ? -5.148 1.187 -3.259 1.00 94.81 98 SER A O 1
ATOM 759 N N . ALA A 1 99 ? -4.307 2.075 -5.146 1.00 95.06 99 ALA A N 1
ATOM 760 C CA . ALA A 1 99 ? -5.556 1.969 -5.900 1.00 95.06 99 ALA A CA 1
ATOM 761 C C . ALA A 1 99 ? -6.009 0.505 -6.048 1.00 95.06 99 ALA A C 1
ATOM 7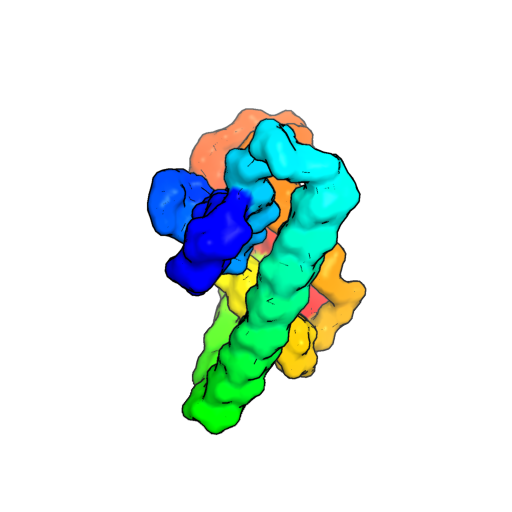63 O O . ALA A 1 99 ? -7.165 0.187 -5.773 1.00 95.06 99 ALA A O 1
ATOM 764 N N . VAL A 1 100 ? -5.097 -0.412 -6.387 1.00 94.94 100 VAL A N 1
ATOM 765 C CA . VAL A 1 100 ? -5.412 -1.851 -6.474 1.00 94.94 100 VAL A CA 1
ATOM 766 C C . VAL A 1 100 ? -5.855 -2.411 -5.117 1.00 94.94 100 VAL A C 1
ATOM 768 O O . VAL A 1 100 ? -6.838 -3.148 -5.048 1.00 94.94 100 VAL A O 1
ATOM 771 N N . ARG A 1 101 ? -5.195 -2.031 -4.016 1.00 94.00 101 ARG A N 1
ATOM 772 C CA . ARG A 1 101 ? -5.600 -2.410 -2.651 1.00 94.00 101 ARG A CA 1
ATOM 773 C C . ARG A 1 101 ? -7.016 -1.928 -2.322 1.00 94.00 101 ARG A C 1
ATOM 775 O O . ARG A 1 101 ? -7.773 -2.675 -1.697 1.00 94.00 101 ARG A O 1
ATOM 782 N N . MET A 1 102 ? -7.377 -0.710 -2.726 1.00 94.00 102 MET A N 1
ATOM 783 C CA . MET A 1 102 ? -8.742 -0.204 -2.575 1.00 94.00 102 MET A CA 1
ATOM 784 C C . MET A 1 102 ? -9.729 -1.056 -3.382 1.00 94.00 102 MET A C 1
ATOM 786 O O . MET A 1 102 ? -10.730 -1.499 -2.829 1.00 94.00 102 MET A O 1
ATOM 790 N N . GLY A 1 103 ? -9.400 -1.375 -4.636 1.00 93.88 103 GLY A N 1
ATOM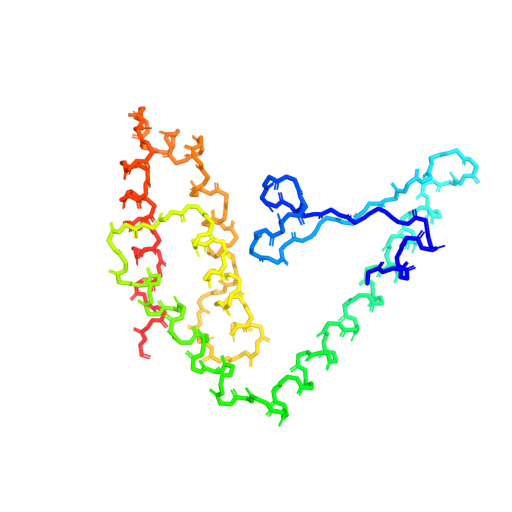 791 C CA . GLY A 1 103 ? -10.187 -2.270 -5.487 1.00 93.88 103 GLY A CA 1
ATOM 792 C C . GLY A 1 103 ? -10.453 -3.639 -4.865 1.00 93.88 103 GLY A C 1
ATOM 793 O O . GLY A 1 103 ? -11.591 -4.100 -4.853 1.00 93.88 103 GLY A O 1
ATOM 794 N N . LEU A 1 104 ? -9.429 -4.259 -4.275 1.00 92.12 104 LEU A N 1
ATOM 795 C CA . LEU A 1 104 ? -9.571 -5.517 -3.534 1.00 92.12 104 LEU A CA 1
ATOM 796 C C . LEU A 1 104 ? -10.490 -5.377 -2.320 1.00 92.12 104 LEU A C 1
ATOM 798 O O . LEU A 1 104 ? -11.333 -6.233 -2.075 1.00 92.12 104 LEU A O 1
ATOM 802 N N . SER A 1 105 ? -10.342 -4.284 -1.571 1.00 90.31 105 SER A N 1
ATOM 803 C CA . SER A 1 105 ? -11.137 -4.024 -0.365 1.00 90.31 105 SER A CA 1
ATOM 804 C C . SER A 1 105 ? -12.607 -3.722 -0.678 1.00 90.31 105 SER A C 1
ATOM 806 O O . SER A 1 105 ? -13.463 -3.917 0.180 1.00 90.31 105 SER A O 1
ATOM 808 N N . LEU A 1 106 ? -12.889 -3.237 -1.889 1.00 92.06 106 LEU A N 1
ATOM 809 C CA . LEU A 1 106 ? -14.228 -2.993 -2.427 1.00 92.06 106 LEU A CA 1
ATOM 810 C C . LEU A 1 106 ? -14.810 -4.214 -3.162 1.00 92.06 106 LEU A C 1
ATOM 812 O O . LEU A 1 106 ? -15.955 -4.165 -3.599 1.00 92.06 106 LEU A O 1
ATOM 816 N N . GLY A 1 107 ? -14.039 -5.295 -3.323 1.00 90.62 107 GLY A N 1
ATOM 817 C CA . GLY A 1 107 ? -14.466 -6.489 -4.058 1.00 90.62 107 GLY A CA 1
ATOM 818 C C . GLY A 1 107 ? -14.509 -6.328 -5.584 1.00 90.62 107 GLY A C 1
ATOM 819 O O . GLY A 1 107 ? -15.116 -7.155 -6.256 1.00 90.62 107 GLY A O 1
ATOM 820 N N . LEU A 1 108 ? -13.869 -5.291 -6.137 1.00 90.88 108 LEU A N 1
ATOM 821 C CA . LEU A 1 108 ? -13.829 -5.016 -7.582 1.00 90.88 108 LEU A CA 1
ATOM 822 C C . LEU A 1 108 ? -12.846 -5.924 -8.337 1.00 90.88 108 LEU A C 1
ATOM 824 O O . LEU A 1 108 ? -13.006 -6.155 -9.530 1.00 90.88 108 LEU A O 1
ATOM 828 N N . ILE A 1 109 ? -11.816 -6.426 -7.650 1.00 89.19 109 ILE A N 1
ATOM 829 C CA . ILE A 1 109 ? -10.789 -7.308 -8.216 1.00 89.19 109 ILE A CA 1
ATOM 830 C C . ILE A 1 109 ? -10.832 -8.642 -7.470 1.00 89.19 109 ILE A C 1
ATOM 832 O O . ILE A 1 109 ? -10.812 -8.664 -6.238 1.00 89.19 109 ILE A O 1
ATOM 836 N N . GLN A 1 110 ? -10.823 -9.755 -8.204 1.00 80.19 110 GLN A N 1
ATOM 837 C CA . GLN A 1 110 ? -10.622 -11.081 -7.620 1.00 80.19 110 GLN A CA 1
ATOM 838 C C . GLN A 1 110 ? -9.129 -11.419 -7.580 1.00 80.19 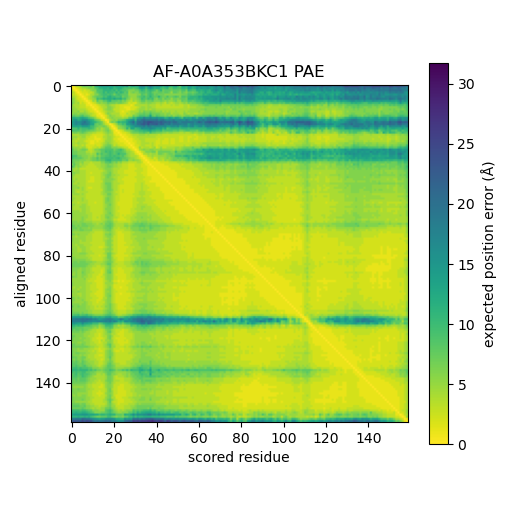110 GLN A C 1
ATOM 840 O O . GLN A 1 110 ? -8.410 -11.259 -8.561 1.00 80.19 110 GLN A O 1
ATOM 845 N N . SER A 1 111 ? -8.638 -11.844 -6.418 1.00 75.00 111 SER A N 1
ATOM 846 C CA . SER A 1 111 ? -7.210 -12.061 -6.178 1.00 75.00 111 SER A CA 1
ATOM 847 C C . SER A 1 111 ? -6.991 -13.080 -5.059 1.00 75.00 111 SER A C 1
ATOM 849 O O . SER A 1 111 ? -7.841 -13.193 -4.172 1.00 75.00 111 SER A O 1
ATOM 851 N N . PRO A 1 112 ? -5.832 -13.770 -5.033 1.00 65.81 112 PRO A N 1
ATOM 852 C CA . PRO A 1 112 ? -5.425 -14.624 -3.915 1.00 65.81 112 PRO A CA 1
ATOM 853 C C . PRO A 1 112 ? -5.278 -13.884 -2.569 1.00 65.81 112 PRO A C 1
ATOM 855 O O . PRO A 1 112 ? -5.117 -14.538 -1.542 1.00 65.81 112 PRO A O 1
ATOM 858 N N . GLY A 1 113 ? -5.330 -12.544 -2.545 1.00 73.69 113 GLY A N 1
ATOM 859 C CA . GLY A 1 113 ? -5.461 -11.745 -1.323 1.00 73.69 113 GLY A CA 1
ATOM 860 C C . GLY A 1 113 ? -4.461 -10.591 -1.197 1.00 73.69 113 GLY A C 1
ATOM 861 O O . GLY A 1 113 ? -3.515 -10.450 -1.972 1.00 73.69 113 GLY A O 1
ATOM 862 N N . LEU A 1 114 ? -4.649 -9.762 -0.161 1.00 84.81 114 LEU A N 1
ATOM 863 C CA . LEU A 1 114 ? -3.823 -8.573 0.117 1.00 84.81 114 LEU A CA 1
ATOM 864 C C . LEU A 1 114 ? -2.356 -8.887 0.460 1.00 84.81 114 LEU A C 1
ATOM 866 O O . LEU A 1 114 ? -1.505 -8.004 0.354 1.00 84.81 114 LEU A O 1
ATOM 870 N N . GLY A 1 115 ? -2.050 -10.126 0.859 1.00 89.50 115 GLY A N 1
ATOM 871 C CA . GLY A 1 115 ? -0.702 -10.535 1.265 1.00 89.50 115 GLY A CA 1
ATOM 872 C C . GLY A 1 115 ? 0.349 -10.306 0.177 1.00 89.50 115 GLY A C 1
ATOM 873 O O . GLY A 1 115 ? 1.436 -9.821 0.476 1.00 89.50 115 GLY A O 1
ATOM 874 N N . VAL A 1 116 ? -0.007 -10.548 -1.088 1.00 90.88 116 VAL A N 1
ATOM 875 C CA . VAL A 1 116 ? 0.897 -10.347 -2.230 1.00 90.88 116 VAL A CA 1
ATOM 876 C C . VAL A 1 116 ? 1.273 -8.873 -2.397 1.00 90.88 116 VAL A C 1
ATOM 878 O O . VAL A 1 116 ? 2.443 -8.560 -2.602 1.00 90.88 116 VAL A O 1
ATOM 881 N N . LEU A 1 117 ? 0.314 -7.947 -2.266 1.00 90.81 117 LEU A N 1
ATOM 882 C CA . LEU A 1 117 ? 0.621 -6.513 -2.327 1.00 90.81 117 LEU A CA 1
ATOM 883 C C . LEU A 1 117 ? 1.523 -6.093 -1.166 1.00 90.81 117 LEU A C 1
ATOM 885 O O . LEU A 1 117 ? 2.455 -5.326 -1.379 1.00 90.81 117 LEU A O 1
ATOM 889 N N . ASN A 1 118 ? 1.284 -6.610 0.041 1.00 92.06 118 ASN A N 1
ATOM 890 C CA . ASN A 1 118 ? 2.111 -6.296 1.211 1.00 92.06 118 ASN A CA 1
ATOM 891 C C . ASN A 1 118 ? 3.557 -6.762 1.028 1.00 92.06 118 ASN A C 1
ATOM 893 O O . ASN A 1 118 ? 4.485 -6.024 1.350 1.00 92.06 118 ASN A O 1
ATOM 897 N N . GLU A 1 119 ? 3.744 -7.962 0.482 1.00 93.62 119 GLU A N 1
ATOM 898 C CA . GLU A 1 119 ? 5.063 -8.491 0.146 1.00 93.62 119 GLU A CA 1
ATOM 899 C C . GLU A 1 119 ? 5.759 -7.597 -0.889 1.00 93.62 119 GLU A C 1
ATOM 901 O O . GLU A 1 119 ? 6.896 -7.176 -0.675 1.00 93.62 119 GLU A O 1
ATOM 906 N N . LEU A 1 120 ? 5.057 -7.221 -1.965 1.00 94.56 120 LEU A N 1
ATOM 907 C CA . LEU A 1 120 ? 5.597 -6.336 -2.998 1.00 94.56 120 LEU A CA 1
ATOM 908 C C . LEU A 1 120 ?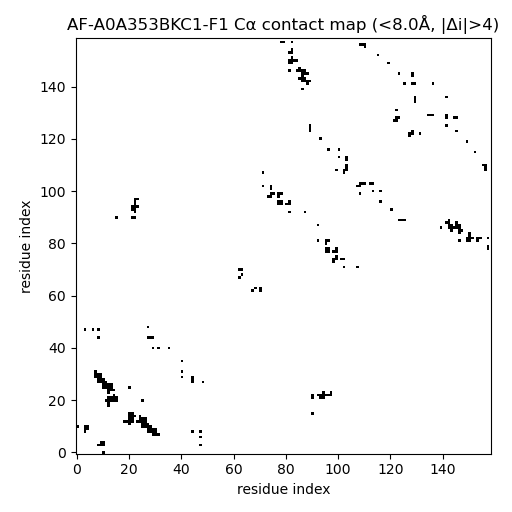 5.964 -4.947 -2.448 1.00 94.56 120 LEU A C 1
ATOM 910 O O . LEU A 1 120 ? 6.997 -4.408 -2.843 1.00 94.56 120 LEU A O 1
ATOM 914 N N . LEU A 1 121 ? 5.183 -4.381 -1.519 1.00 93.56 121 LEU A N 1
ATOM 915 C CA . LEU A 1 121 ? 5.482 -3.094 -0.866 1.00 93.56 121 LEU A CA 1
ATOM 916 C C . LEU A 1 121 ? 6.847 -3.084 -0.173 1.00 93.56 121 LEU A C 1
ATOM 918 O O . LEU A 1 121 ? 7.529 -2.057 -0.185 1.00 93.56 121 LEU A O 1
ATOM 922 N N . VAL A 1 122 ? 7.251 -4.213 0.411 1.00 94.12 122 VAL A N 1
ATOM 923 C CA . VAL A 1 122 ? 8.549 -4.364 1.079 1.00 94.12 122 VAL A CA 1
ATOM 924 C C . VAL A 1 122 ? 9.634 -4.738 0.073 1.00 94.12 122 VAL A C 1
ATOM 926 O O . VAL A 1 122 ? 10.669 -4.073 0.020 1.00 94.12 122 VAL A O 1
ATOM 929 N N . LEU A 1 123 ? 9.388 -5.766 -0.742 1.00 95.38 123 LEU A N 1
ATOM 930 C CA . LEU A 1 123 ? 10.358 -6.349 -1.671 1.00 95.38 123 LEU A CA 1
ATOM 931 C C . LEU A 1 123 ? 10.859 -5.344 -2.713 1.00 95.38 123 LEU A C 1
ATOM 933 O O . LEU A 1 123 ? 12.033 -5.342 -3.066 1.00 95.38 123 LEU A O 1
ATOM 937 N N . THR A 1 124 ? 9.978 -4.472 -3.203 1.00 94.69 124 THR A N 1
ATOM 938 C CA . THR A 1 124 ? 10.295 -3.535 -4.294 1.00 94.69 124 THR A CA 1
ATOM 939 C C . THR A 1 124 ? 10.954 -2.231 -3.831 1.00 94.69 124 THR A C 1
ATOM 941 O O . THR A 1 124 ? 11.243 -1.353 -4.660 1.00 94.69 124 THR A O 1
ATOM 944 N N . GLN A 1 125 ? 11.224 -2.092 -2.527 1.00 94.00 125 GLN A N 1
ATOM 945 C CA . GLN A 1 125 ? 12.009 -0.977 -1.999 1.00 94.00 125 GLN A CA 1
ATOM 946 C C . GLN A 1 125 ? 13.450 -1.038 -2.522 1.00 94.00 125 GLN A C 1
ATOM 948 O O . GLN A 1 125 ? 13.982 -2.134 -2.695 1.00 94.00 125 GLN A O 1
ATOM 953 N N . PRO A 1 126 ? 14.127 0.106 -2.739 1.00 93.81 126 PRO A N 1
ATOM 954 C CA . PRO A 1 126 ? 15.417 0.136 -3.429 1.00 93.81 126 PRO A CA 1
ATOM 955 C C . PRO A 1 126 ? 16.486 -0.807 -2.858 1.00 93.81 126 PRO A C 1
ATOM 957 O O . PRO A 1 126 ? 17.174 -1.480 -3.621 1.00 93.81 126 PRO A O 1
ATOM 960 N N . ALA A 1 127 ? 16.629 -0.867 -1.531 1.00 95.19 127 ALA A N 1
ATOM 961 C CA . ALA A 1 127 ? 17.618 -1.723 -0.876 1.00 95.19 127 ALA A CA 1
ATOM 962 C C . ALA A 1 127 ? 17.204 -3.204 -0.874 1.00 95.19 127 ALA A C 1
ATOM 964 O O . ALA A 1 127 ? 18.024 -4.067 -1.173 1.00 95.19 127 ALA A O 1
ATOM 965 N N . HIS A 1 128 ? 15.929 -3.503 -0.600 1.00 96.00 128 HIS A N 1
ATOM 966 C CA . HIS A 1 128 ? 15.424 -4.880 -0.605 1.00 96.00 128 HIS A CA 1
ATOM 967 C C . HIS A 1 128 ? 15.456 -5.502 -1.998 1.00 96.00 128 HIS A C 1
ATOM 969 O O . HIS A 1 128 ? 15.804 -6.668 -2.129 1.00 96.00 128 HIS A O 1
ATOM 975 N N . LEU A 1 129 ? 15.156 -4.721 -3.035 1.00 96.44 129 LEU A N 1
ATOM 976 C CA . LEU A 1 129 ? 15.186 -5.179 -4.417 1.00 96.44 129 LEU A CA 1
ATOM 977 C C . LEU A 1 129 ? 16.601 -5.585 -4.845 1.00 96.44 129 LEU A C 1
ATOM 979 O O . LEU A 1 129 ? 16.782 -6.633 -5.461 1.00 96.44 129 LEU A O 1
ATOM 983 N N . GLN A 1 130 ? 17.596 -4.769 -4.490 1.00 96.94 130 GLN A N 1
ATOM 984 C CA . GLN A 1 130 ? 19.006 -5.061 -4.760 1.00 96.94 130 GLN A CA 1
ATOM 985 C C . GLN A 1 130 ? 19.487 -6.280 -3.974 1.00 96.94 130 GLN A C 1
ATOM 987 O O . GLN A 1 130 ? 20.133 -7.150 -4.549 1.00 96.94 130 GLN A O 1
ATOM 992 N N . LEU A 1 131 ? 19.116 -6.379 -2.692 1.00 96.81 131 LEU A N 1
ATOM 993 C CA . LEU A 1 131 ? 19.428 -7.540 -1.857 1.00 96.81 131 LEU A CA 1
ATOM 994 C C . LEU A 1 131 ? 18.799 -8.824 -2.414 1.00 96.81 131 LEU A C 1
ATOM 996 O O . LEU A 1 131 ? 19.455 -9.855 -2.474 1.00 96.81 131 LEU A O 1
ATOM 1000 N N . TYR A 1 132 ? 17.540 -8.760 -2.848 1.00 95.25 132 TYR A N 1
ATOM 1001 C CA . TYR A 1 132 ? 16.821 -9.896 -3.421 1.00 95.25 132 TYR A CA 1
ATOM 1002 C C . TYR A 1 132 ? 17.442 -10.388 -4.733 1.00 95.25 132 TYR A C 1
ATOM 1004 O O . TYR A 1 132 ? 17.449 -11.585 -5.001 1.00 95.25 132 TYR A O 1
ATOM 1012 N N . CYS A 1 133 ? 17.958 -9.468 -5.549 1.00 93.94 133 CYS A N 1
ATOM 1013 C CA . CYS A 1 133 ? 18.608 -9.801 -6.814 1.00 93.94 133 CYS A CA 1
ATOM 1014 C C . CYS A 1 133 ? 20.113 -10.075 -6.675 1.00 93.94 133 CYS A C 1
ATOM 1016 O O . CYS A 1 133 ? 20.743 -10.373 -7.685 1.00 93.94 133 CYS A O 1
ATOM 1018 N N . ASP A 1 134 ? 20.674 -9.932 -5.469 1.00 95.62 134 ASP A N 1
ATOM 1019 C CA . ASP A 1 134 ? 22.111 -10.010 -5.179 1.00 95.62 134 ASP A CA 1
ATOM 1020 C C . ASP A 1 134 ? 22.973 -9.164 -6.139 1.00 95.62 134 ASP A C 1
ATOM 1022 O O . ASP A 1 134 ? 24.012 -9.582 -6.646 1.00 95.62 134 ASP A O 1
ATOM 1026 N N . GLN A 1 135 ? 22.495 -7.956 -6.452 1.00 95.00 135 GLN A N 1
ATOM 1027 C CA . GLN A 1 135 ? 23.122 -7.087 -7.443 1.00 95.00 135 GLN A CA 1
ATOM 1028 C C . GLN A 1 135 ? 22.941 -5.613 -7.068 1.00 95.00 135 GLN A C 1
ATOM 1030 O O . GLN A 1 135 ? 21.828 -5.156 -6.794 1.00 95.00 135 GLN A O 1
ATOM 1035 N N . ALA A 1 136 ? 24.035 -4.848 -7.116 1.00 95.62 136 ALA A N 1
ATOM 1036 C CA . ALA A 1 136 ? 23.976 -3.390 -7.066 1.00 95.62 136 ALA A CA 1
ATOM 1037 C C . ALA A 1 136 ? 23.348 -2.857 -8.361 1.00 95.62 136 ALA A C 1
ATOM 1039 O O . ALA A 1 136 ? 23.750 -3.245 -9.458 1.00 95.62 136 ALA A O 1
ATOM 1040 N N . MET A 1 137 ? 22.351 -1.988 -8.230 1.00 96.12 137 MET A N 1
ATOM 1041 C CA . MET A 1 137 ? 21.566 -1.486 -9.354 1.00 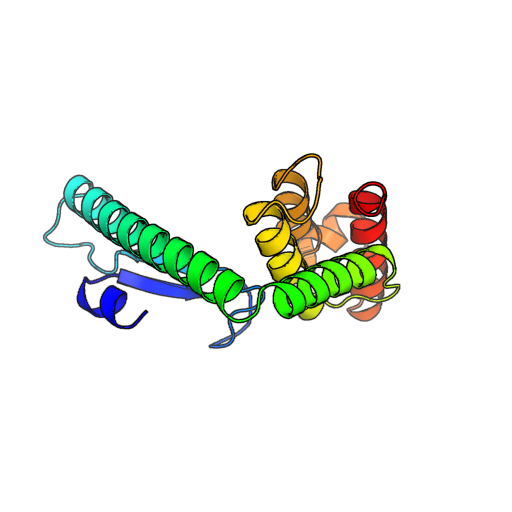96.12 137 MET A CA 1
ATOM 1042 C C . MET A 1 137 ? 21.442 0.025 -9.287 1.00 96.12 137 MET A C 1
ATOM 1044 O O . MET A 1 137 ? 21.069 0.580 -8.247 1.00 96.12 137 MET A O 1
ATOM 1048 N N . GLU A 1 138 ? 21.622 0.682 -10.423 1.00 96.62 138 GLU A N 1
ATOM 1049 C CA . GLU A 1 138 ? 21.291 2.091 -10.596 1.00 96.62 138 GLU A CA 1
ATOM 1050 C C . GLU A 1 138 ? 19.771 2.315 -10.553 1.00 96.62 138 GLU A C 1
ATOM 1052 O O . GLU A 1 138 ? 18.968 1.391 -10.706 1.00 96.62 138 GLU A O 1
ATOM 1057 N N . ALA A 1 139 ? 19.336 3.565 -10.358 1.00 95.12 139 ALA A N 1
ATOM 1058 C CA . ALA A 1 139 ? 17.912 3.892 -10.202 1.00 95.12 139 ALA A CA 1
ATOM 1059 C C . ALA A 1 139 ? 17.031 3.338 -11.335 1.00 95.12 139 ALA A C 1
ATOM 1061 O O . ALA A 1 139 ? 16.009 2.704 -11.078 1.00 95.12 139 ALA A O 1
ATOM 1062 N N . ARG A 1 140 ? 17.475 3.494 -12.585 1.00 96.69 140 ARG A N 1
ATOM 1063 C CA . ARG A 1 140 ? 16.746 3.006 -13.761 1.00 96.69 140 ARG A CA 1
ATOM 1064 C C . ARG A 1 140 ? 16.670 1.479 -13.827 1.00 96.69 140 ARG A C 1
ATOM 1066 O O . ARG A 1 140 ? 15.647 0.938 -14.236 1.00 96.69 140 ARG A O 1
ATOM 1073 N N . GLU A 1 141 ? 17.735 0.787 -13.435 1.00 97.38 141 GLU A N 1
ATOM 1074 C CA . GLU A 1 141 ? 17.771 -0.679 -13.407 1.00 97.38 141 GLU A CA 1
ATOM 1075 C C . GLU A 1 141 ? 16.806 -1.219 -12.349 1.00 97.38 141 GLU A C 1
ATOM 1077 O O . GLU A 1 141 ? 16.044 -2.148 -12.623 1.00 97.38 141 GLU A O 1
ATOM 1082 N N . ARG A 1 142 ? 16.745 -0.560 -11.181 1.00 97.81 142 ARG A N 1
ATOM 1083 C CA . ARG A 1 142 ? 15.751 -0.861 -10.142 1.00 97.81 142 ARG A CA 1
ATOM 1084 C C . ARG A 1 142 ? 14.325 -0.678 -10.648 1.00 97.81 142 ARG A C 1
ATOM 1086 O O . ARG A 1 142 ? 13.481 -1.517 -10.359 1.00 97.81 142 ARG A O 1
ATOM 1093 N N . ASP A 1 143 ? 14.042 0.367 -11.419 1.00 98.25 143 ASP A N 1
ATOM 1094 C CA . ASP A 1 143 ? 12.694 0.610 -11.947 1.00 98.25 143 ASP A CA 1
ATOM 1095 C C . ASP A 1 143 ? 12.259 -0.443 -12.976 1.00 98.25 143 ASP A C 1
ATOM 1097 O O . ASP A 1 143 ? 11.099 -0.866 -12.986 1.00 98.25 143 ASP A O 1
ATOM 1101 N N . ILE A 1 144 ? 13.187 -0.914 -13.812 1.00 98.12 144 ILE A N 1
ATOM 1102 C CA . ILE A 1 144 ? 12.944 -2.025 -14.744 1.00 98.12 144 ILE A CA 1
ATOM 1103 C C . ILE A 1 144 ? 12.693 -3.319 -13.964 1.00 98.12 144 ILE A C 1
ATOM 1105 O O . ILE A 1 144 ? 11.705 -4.018 -14.216 1.00 98.12 144 ILE A O 1
ATOM 1109 N N . LYS A 1 145 ? 13.554 -3.624 -12.985 1.00 97.94 145 LYS A N 1
ATOM 1110 C CA . LYS A 1 145 ? 13.454 -4.853 -12.192 1.00 97.94 145 LYS A CA 1
ATOM 1111 C C . LYS A 1 145 ? 12.208 -4.873 -11.307 1.00 97.94 145 LYS A C 1
ATOM 1113 O O . LYS A 1 145 ? 11.542 -5.902 -11.209 1.00 97.94 145 LYS A O 1
ATOM 1118 N N . ARG A 1 146 ? 11.829 -3.728 -10.731 1.00 98.00 146 ARG A N 1
ATOM 1119 C CA . ARG A 1 146 ? 10.567 -3.549 -10.000 1.00 98.00 146 ARG A CA 1
ATOM 1120 C C . ARG A 1 146 ? 9.377 -3.880 -10.886 1.00 98.00 146 ARG A C 1
ATOM 1122 O O . ARG A 1 146 ? 8.539 -4.683 -10.487 1.00 98.00 146 ARG A O 1
ATOM 1129 N N . ALA A 1 147 ? 9.321 -3.302 -12.086 1.00 98.00 147 ALA A N 1
ATOM 1130 C CA . ALA A 1 147 ? 8.247 -3.584 -13.028 1.00 98.00 147 ALA A CA 1
ATOM 1131 C C . ALA A 1 147 ? 8.184 -5.081 -13.375 1.00 98.00 147 ALA A C 1
ATOM 1133 O O . ALA A 1 147 ? 7.103 -5.655 -13.427 1.00 98.00 147 ALA A O 1
ATOM 1134 N N . GLU A 1 148 ? 9.331 -5.730 -13.596 1.00 97.69 148 GLU A N 1
ATOM 1135 C CA . GLU A 1 148 ? 9.410 -7.171 -13.869 1.00 97.69 148 GLU A CA 1
ATOM 1136 C C . GLU A 1 148 ? 8.819 -8.028 -12.742 1.00 97.69 148 GLU A C 1
ATOM 1138 O O . GLU A 1 148 ? 7.915 -8.823 -13.002 1.00 97.69 148 GLU A O 1
ATOM 1143 N N . ILE A 1 149 ? 9.277 -7.828 -11.503 1.00 96.81 149 ILE A N 1
ATOM 1144 C CA . ILE A 1 149 ? 8.820 -8.598 -10.338 1.00 96.81 149 ILE A CA 1
ATOM 1145 C C . ILE A 1 149 ? 7.330 -8.379 -10.085 1.00 96.81 149 ILE A C 1
ATOM 1147 O O . ILE A 1 149 ? 6.599 -9.342 -9.854 1.00 96.81 149 ILE A O 1
ATOM 1151 N N . VAL A 1 150 ? 6.866 -7.126 -10.151 1.00 96.56 150 VAL A N 1
ATOM 1152 C CA . VAL A 1 150 ? 5.452 -6.800 -9.936 1.00 96.56 150 VAL A CA 1
ATOM 1153 C C . VAL A 1 150 ? 4.584 -7.528 -10.954 1.00 96.56 150 VAL A C 1
ATOM 1155 O O . VAL A 1 150 ? 3.670 -8.240 -10.544 1.00 96.56 150 VAL A O 1
ATOM 1158 N N . ARG A 1 151 ? 4.901 -7.424 -12.254 1.00 95.50 151 ARG A N 1
ATOM 1159 C CA . ARG A 1 151 ? 4.148 -8.099 -13.321 1.00 95.50 151 ARG A CA 1
ATOM 1160 C C . ARG A 1 151 ? 4.069 -9.603 -13.113 1.00 95.50 151 ARG A C 1
ATOM 1162 O O . ARG A 1 151 ? 2.989 -10.170 -13.248 1.00 95.50 151 ARG A O 1
ATOM 1169 N N . GLU A 1 152 ? 5.192 -10.243 -12.793 1.00 93.88 152 GLU A N 1
ATOM 1170 C CA . GLU A 1 152 ? 5.218 -11.695 -12.607 1.00 93.88 152 GLU A CA 1
ATOM 1171 C C . GLU A 1 152 ? 4.345 -12.112 -11.418 1.00 93.88 152 GLU A C 1
ATOM 1173 O O . GLU A 1 152 ? 3.584 -13.075 -11.505 1.00 93.88 152 GLU A O 1
ATOM 1178 N N . ARG A 1 153 ? 4.367 -11.335 -10.330 1.00 92.56 153 ARG A N 1
ATOM 1179 C CA . ARG A 1 153 ? 3.592 -11.637 -9.125 1.00 92.56 153 ARG A CA 1
ATOM 1180 C C . ARG A 1 153 ? 2.079 -11.454 -9.304 1.00 92.56 153 ARG A C 1
ATOM 1182 O O . ARG A 1 153 ? 1.318 -12.136 -8.619 1.00 92.56 153 ARG A O 1
ATOM 1189 N N . ILE A 1 154 ? 1.638 -10.570 -10.206 1.00 90.88 154 ILE A N 1
ATOM 1190 C CA . ILE A 1 154 ? 0.207 -10.269 -10.434 1.00 90.88 154 ILE A CA 1
ATOM 1191 C C . ILE A 1 154 ? -0.362 -10.833 -11.744 1.00 90.88 154 ILE A C 1
ATOM 1193 O O . ILE A 1 154 ? -1.513 -10.565 -12.075 1.00 90.88 154 ILE A O 1
ATOM 1197 N N . LYS A 1 155 ? 0.407 -11.633 -12.488 1.00 87.38 155 LYS A N 1
ATOM 1198 C CA . LYS A 1 155 ? 0.064 -12.170 -13.820 1.00 87.38 155 LYS A CA 1
ATOM 1199 C C . LYS A 1 155 ? -1.295 -12.888 -13.915 1.00 87.38 155 LYS A C 1
ATOM 1201 O O . LYS A 1 155 ? -1.838 -12.991 -15.005 1.00 87.38 155 LYS A O 1
ATOM 1206 N N . GLY A 1 156 ? -1.848 -13.362 -12.796 1.00 82.75 156 GLY A N 1
ATOM 1207 C CA . GLY A 1 156 ? -3.165 -14.015 -12.721 1.00 82.75 156 GLY A CA 1
ATOM 1208 C C . GLY A 1 156 ? -4.303 -13.150 -12.168 1.00 82.75 156 GLY A C 1
ATOM 1209 O O . GLY A 1 156 ? -5.359 -13.680 -11.856 1.00 82.75 156 GLY A O 1
ATOM 1210 N N . TRP A 1 157 ? -4.087 -11.850 -11.959 1.00 84.94 157 TRP A N 1
ATOM 1211 C CA . TRP A 1 157 ? -5.103 -10.948 -11.391 1.00 84.94 157 TRP A CA 1
ATOM 1212 C C . TRP A 1 157 ? -5.957 -10.285 -12.471 1.00 84.94 157 TRP A C 1
ATOM 1214 O O . TRP A 1 157 ? -7.030 -9.765 -12.189 1.00 84.94 157 TRP A O 1
ATOM 1224 N N . ILE A 1 158 ? -5.461 -10.290 -13.705 1.00 72.44 158 ILE A N 1
ATOM 1225 C CA . ILE A 1 158 ? -6.151 -9.796 -14.889 1.00 72.44 158 ILE A CA 1
ATOM 1226 C C . ILE A 1 158 ? -6.656 -11.045 -15.612 1.00 72.44 158 ILE A C 1
ATOM 1228 O O . ILE A 1 158 ? -5.898 -11.660 -16.361 1.00 72.44 158 ILE A O 1
ATOM 1232 N N . THR A 1 159 ? -7.887 -11.465 -15.322 1.00 57.84 159 THR A N 1
ATOM 1233 C CA . THR A 1 159 ? -8.561 -12.561 -16.037 1.00 57.84 159 THR A CA 1
ATOM 1234 C C . THR A 1 159 ? -9.965 -12.135 -16.414 1.00 57.84 159 THR A C 1
ATOM 1236 O O . THR A 1 159 ? -10.597 -11.462 -15.570 1.00 57.84 159 THR A O 1
#

pLDDT: mean 89.72, std 9.51, range [51.53, 98.25]

Solvent-accessible surface area (backbone atoms only — not comparable to full-atom values): 8916 Å² total; per-residue (Å²): 112,74,68,45,52,74,74,46,35,44,78,42,56,71,36,64,72,88,91,51,49,37,31,80,37,71,42,76,44,81,67,77,75,78,97,58,54,72,65,60,50,50,54,51,52,52,53,52,50,50,54,49,50,56,53,49,53,52,49,52,52,53,44,46,74,76,40,37,69,62,49,51,52,52,20,52,51,27,45,52,45,50,56,63,39,66,60,37,49,68,59,60,49,34,42,31,50,36,39,36,51,51,25,47,75,71,65,77,46,70,68,103,53,71,65,61,58,56,49,47,66,55,45,55,34,76,67,46,37,26,62,74,65,74,41,92,66,55,74,68,53,46,15,30,51,35,15,51,55,49,19,67,76,43,63,80,52,76,122

Foldseek 3Di:
DVVLVVLQKDKDAPDDDDHDRFLPHIDIAGRDDPPDDPVRRVVSSVVVVVVVVVVVVVVLVVCCVVPVPVLLVLLVVLLVCLQDPQFAALRSLSNSLSSVLSCVVVVVWDDPDPVLSVCLNVCLPQVNVCVVVVHDDDRRRSRRSSSVVSNVSCVPRPD

Mean predicted aligned error: 5.12 Å

Radius of gyration: 18.16 Å; Cα contacts (8 Å, |Δi|>4): 161; chains: 1; bounding box: 46×32×52 Å